Protein AF-A0A378FU93-F1 (afdb_monomer_lite)

Radius of gyration: 22.24 Å; chains: 1; bounding box: 72×30×46 Å

InterPro domains:
  IPR002736 Triphosphoribosyl-dephospho-CoA protein [PF01874] (2-94)
  IPR002736 Triphosphoribosyl-dephospho-CoA protein [PTHR30201] (1-99)

Structure (mmCIF, N/CA/C/O backbone):
data_AF-A0A378FU93-F1
#
_entry.id   AF-A0A378FU93-F1
#
loop_
_atom_site.group_PDB
_atom_site.id
_atom_site.type_symbol
_atom_site.label_atom_id
_atom_site.label_alt_id
_atom_site.label_comp_id
_atom_site.label_asym_id
_atom_site.label_entity_id
_atom_site.label_seq_id
_atom_site.pdbx_PDB_ins_code
_atom_site.Cartn_x
_atom_site.Cartn_y
_atom_site.Cartn_z
_atom_site.occupancy
_atom_site.B_iso_or_equiv
_atom_site.auth_seq_id
_atom_site.auth_comp_id
_atom_site.auth_asym_id
_atom_site.auth_atom_id
_atom_site.pdbx_PDB_model_num
ATOM 1 N N . MET A 1 1 ? 1.260 10.272 12.081 1.00 68.44 1 MET A N 1
ATOM 2 C CA . MET A 1 1 ? 0.644 10.031 10.758 1.00 68.44 1 MET A CA 1
ATOM 3 C C . MET A 1 1 ? -0.860 9.899 10.929 1.00 68.44 1 MET A C 1
ATOM 5 O O . MET A 1 1 ? -1.253 9.055 11.725 1.00 68.44 1 MET A O 1
ATOM 9 N N . PRO A 1 2 ? -1.685 10.699 10.230 1.00 86.81 2 PRO A N 1
ATOM 10 C CA . PRO A 1 2 ? -3.141 10.725 10.425 1.00 86.81 2 PRO A CA 1
ATOM 11 C C . PRO A 1 2 ? -3.835 9.372 10.208 1.00 86.81 2 PRO A C 1
ATOM 13 O O . PRO A 1 2 ? -4.699 9.006 10.995 1.00 86.81 2 PRO A O 1
ATOM 16 N N . VAL A 1 3 ? -3.412 8.603 9.195 1.00 91.69 3 VAL A N 1
ATOM 17 C CA . VAL A 1 3 ? -3.970 7.269 8.891 1.00 91.69 3 VAL A CA 1
ATOM 18 C C . VAL A 1 3 ? -3.773 6.305 10.059 1.00 91.69 3 VAL A C 1
ATOM 20 O O . VAL A 1 3 ? -4.720 5.657 10.488 1.00 91.69 3 VAL A O 1
ATOM 23 N N . PHE A 1 4 ? -2.557 6.252 10.609 1.00 91.06 4 PHE A N 1
ATOM 24 C CA . PHE A 1 4 ? -2.238 5.384 11.738 1.00 91.06 4 PHE A CA 1
ATOM 25 C C . PHE A 1 4 ? -3.108 5.700 12.963 1.00 91.06 4 PHE A C 1
ATOM 27 O O . PHE A 1 4 ? -3.711 4.804 13.545 1.00 91.06 4 PHE A O 1
ATOM 34 N N . THR A 1 5 ? -3.186 6.982 13.342 1.00 91.50 5 THR A N 1
ATOM 35 C CA . THR A 1 5 ? -3.978 7.431 14.498 1.00 91.50 5 THR A CA 1
ATOM 36 C C . THR A 1 5 ? -5.453 7.091 14.320 1.00 91.50 5 THR A C 1
ATOM 38 O O . THR A 1 5 ? -6.042 6.490 15.212 1.00 91.50 5 THR A O 1
ATOM 41 N N . ARG A 1 6 ? -6.017 7.383 13.144 1.00 93.50 6 ARG A N 1
ATOM 42 C CA . ARG A 1 6 ? -7.409 7.062 12.819 1.00 93.50 6 ARG A CA 1
ATOM 43 C C . ARG A 1 6 ? -7.697 5.564 12.935 1.00 93.50 6 ARG A C 1
ATOM 45 O O . ARG A 1 6 ? -8.672 5.174 13.560 1.00 93.50 6 ARG A O 1
ATOM 52 N N . MET A 1 7 ? -6.830 4.720 12.380 1.00 93.94 7 MET A N 1
ATOM 53 C CA . MET A 1 7 ? -7.004 3.266 12.445 1.00 93.94 7 MET A CA 1
ATOM 54 C C . MET A 1 7 ? -6.931 2.727 13.875 1.00 93.94 7 MET A C 1
ATOM 56 O O . MET A 1 7 ? -7.681 1.818 14.226 1.00 93.94 7 MET A O 1
ATOM 60 N N . MET A 1 8 ? -6.057 3.293 14.712 1.00 92.88 8 MET A N 1
ATOM 61 C CA . MET A 1 8 ? -6.000 2.953 16.135 1.00 92.88 8 MET A CA 1
ATOM 62 C C . MET A 1 8 ? -7.280 3.346 16.876 1.00 92.88 8 MET A C 1
ATOM 64 O O . MET A 1 8 ? -7.715 2.602 17.747 1.00 92.88 8 MET A O 1
ATOM 68 N N . GLU A 1 9 ? -7.881 4.489 16.543 1.00 93.69 9 GLU A N 1
ATOM 69 C CA . GLU A 1 9 ? -9.152 4.935 17.129 1.00 93.69 9 GLU A CA 1
ATOM 70 C C . GLU A 1 9 ? -10.334 4.069 16.671 1.00 93.69 9 GLU A C 1
ATOM 72 O O . GLU A 1 9 ? -11.204 3.748 17.476 1.00 93.69 9 GLU A O 1
ATOM 77 N N . GLU A 1 10 ? -10.352 3.665 15.398 1.00 93.12 10 GLU A N 1
ATOM 78 C CA . GLU A 1 10 ? -11.432 2.861 14.812 1.00 93.12 10 GLU A CA 1
ATOM 79 C C . GLU A 1 10 ? -11.378 1.385 15.236 1.00 93.12 10 GLU A C 1
ATOM 81 O O . GLU A 1 10 ? -12.420 0.776 15.467 1.00 93.12 10 GLU A O 1
ATOM 86 N N . THR A 1 11 ? -10.181 0.797 15.335 1.00 93.69 11 THR A N 1
ATOM 87 C CA . THR A 1 11 ? -10.021 -0.660 15.518 1.00 93.69 11 THR A CA 1
ATOM 88 C C . THR A 1 11 ? -9.354 -1.064 16.827 1.00 93.69 11 THR A C 1
ATOM 90 O O . THR A 1 11 ? -9.523 -2.195 17.275 1.00 93.69 11 THR A O 1
ATOM 93 N N . GLY A 1 12 ? -8.553 -0.183 17.432 1.00 92.19 12 GLY A N 1
ATOM 94 C CA . GLY A 1 12 ? -7.662 -0.541 18.539 1.00 92.19 12 GLY A CA 1
ATOM 95 C C . GLY A 1 12 ? -6.525 -1.503 18.164 1.00 92.19 12 GLY A C 1
ATOM 96 O O . GLY A 1 12 ? -5.748 -1.878 19.042 1.00 92.19 12 GLY A O 1
ATOM 97 N N . ASP A 1 13 ? -6.395 -1.890 16.891 1.00 91.06 13 ASP A N 1
ATOM 98 C CA . ASP A 1 13 ? -5.427 -2.879 16.425 1.00 91.06 13 ASP A CA 1
ATOM 99 C C . ASP A 1 13 ? -4.234 -2.199 15.742 1.00 91.06 13 ASP A C 1
ATOM 101 O O . ASP A 1 13 ? -4.321 -1.634 14.646 1.00 91.06 13 ASP A O 1
ATOM 105 N N . SER A 1 14 ? -3.072 -2.293 16.390 1.00 89.56 14 SER A N 1
ATOM 106 C CA . SER A 1 14 ? -1.830 -1.733 15.866 1.00 89.56 14 SER A CA 1
ATOM 107 C C . SER A 1 14 ? -1.367 -2.387 14.572 1.00 89.56 14 SER A C 1
ATOM 109 O O . SER A 1 14 ? -0.752 -1.710 13.751 1.00 89.56 14 SER A O 1
ATOM 111 N N . ASN A 1 15 ? -1.632 -3.676 14.375 1.00 90.12 15 ASN A N 1
ATOM 112 C CA . ASN A 1 15 ? -1.217 -4.386 13.173 1.00 90.12 15 ASN A CA 1
ATOM 113 C C . ASN A 1 15 ? -2.022 -3.891 11.973 1.00 90.12 15 ASN A C 1
ATOM 115 O O . ASN A 1 15 ? -1.426 -3.491 10.973 1.00 90.12 15 ASN A O 1
ATOM 119 N N . LEU A 1 16 ? -3.350 -3.807 12.104 1.00 91.50 16 LEU A N 1
ATOM 120 C CA . LEU A 1 16 ? -4.211 -3.235 11.063 1.00 91.50 16 LEU A CA 1
ATOM 121 C C . LEU A 1 16 ? -3.848 -1.776 10.777 1.00 91.50 16 LEU A C 1
ATOM 123 O O . LEU A 1 16 ? -3.741 -1.379 9.616 1.00 91.50 16 LEU A O 1
ATOM 127 N N . ALA A 1 17 ? -3.581 -0.984 11.817 1.00 92.62 17 ALA A N 1
ATOM 128 C CA . ALA A 1 17 ? -3.161 0.403 11.653 1.00 92.62 17 ALA A CA 1
ATOM 129 C C . ALA A 1 17 ? -1.823 0.535 10.906 1.00 92.62 17 ALA A C 1
ATOM 131 O O . ALA A 1 17 ? -1.682 1.406 10.041 1.00 92.62 17 ALA A O 1
ATOM 132 N N . LEU A 1 18 ? -0.846 -0.330 11.197 1.00 92.06 18 LEU A N 1
ATOM 133 C CA . LEU A 1 18 ? 0.440 -0.367 10.495 1.00 92.06 18 LEU A CA 1
ATOM 134 C C . LEU A 1 18 ? 0.278 -0.803 9.038 1.00 92.06 18 LEU A C 1
ATOM 136 O O . LEU A 1 18 ? 0.821 -0.138 8.156 1.00 92.06 18 LEU A O 1
ATOM 140 N N . LEU A 1 19 ? -0.490 -1.862 8.776 1.00 93.81 19 LEU A N 1
ATOM 141 C CA . LEU A 1 19 ? -0.741 -2.362 7.422 1.00 93.81 19 LEU A CA 1
ATOM 142 C C . LEU A 1 19 ? -1.468 -1.323 6.563 1.00 93.81 19 LEU A C 1
ATOM 144 O O . LEU A 1 19 ? -1.034 -1.036 5.449 1.00 93.81 19 LEU A O 1
ATOM 148 N N . GLN A 1 20 ? -2.509 -0.684 7.099 1.00 95.31 20 GLN A N 1
ATOM 149 C CA . GLN A 1 20 ? -3.224 0.380 6.393 1.00 95.31 20 GLN A CA 1
ATOM 150 C C . GLN A 1 20 ? -2.322 1.589 6.124 1.00 95.31 20 GLN A C 1
ATOM 152 O O . GLN A 1 20 ? -2.378 2.182 5.046 1.00 95.31 20 GLN A O 1
ATOM 157 N N . THR A 1 21 ? -1.478 1.965 7.089 1.00 94.81 21 THR A N 1
ATOM 158 C CA . THR A 1 21 ? -0.530 3.077 6.925 1.00 94.81 21 THR A CA 1
ATOM 159 C C . THR A 1 21 ? 0.514 2.756 5.862 1.00 94.81 21 THR A C 1
ATOM 161 O O . THR A 1 21 ? 0.816 3.610 5.032 1.00 94.81 21 THR A O 1
ATOM 164 N N . LEU A 1 22 ? 1.036 1.530 5.845 1.00 94.00 22 LEU A N 1
ATOM 165 C CA . LEU A 1 22 ? 1.974 1.069 4.826 1.00 94.00 22 LEU A CA 1
ATOM 166 C C . LEU A 1 22 ? 1.346 1.097 3.434 1.00 94.00 22 LEU A C 1
ATOM 168 O O . LEU A 1 22 ? 1.955 1.613 2.501 1.00 94.00 22 LEU A O 1
ATOM 172 N N . LEU A 1 23 ? 0.114 0.599 3.313 1.00 95.81 23 LEU A N 1
ATOM 173 C CA . LEU A 1 23 ? -0.645 0.621 2.067 1.00 95.81 23 LEU A CA 1
ATOM 174 C C . LEU A 1 23 ? -0.839 2.052 1.548 1.00 95.81 23 LEU A C 1
ATOM 176 O O . LEU A 1 23 ? -0.635 2.304 0.363 1.00 95.81 23 LEU A O 1
ATOM 180 N N . HIS A 1 24 ? -1.128 3.007 2.438 1.00 96.50 24 HIS A N 1
ATOM 181 C CA . HIS A 1 24 ? -1.154 4.423 2.073 1.00 96.50 24 HIS A CA 1
ATOM 182 C C . HIS A 1 24 ? 0.217 4.92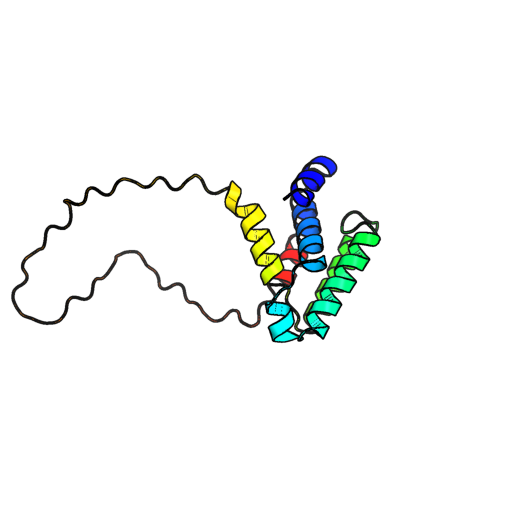8 1.620 1.00 96.50 24 HIS A C 1
ATOM 184 O O . HIS A 1 24 ? 0.313 5.579 0.589 1.00 96.50 24 HIS A O 1
ATOM 190 N N . LEU A 1 25 ? 1.298 4.628 2.340 1.00 95.81 25 LEU A N 1
ATOM 191 C CA . LEU A 1 25 ? 2.631 5.081 1.934 1.00 95.81 25 LEU A CA 1
ATOM 192 C C . LEU A 1 25 ? 2.995 4.572 0.532 1.00 95.81 25 LEU A C 1
ATOM 194 O O . LEU A 1 25 ? 3.447 5.356 -0.294 1.00 95.81 25 LEU A O 1
ATOM 198 N N . MET A 1 26 ? 2.707 3.308 0.222 1.00 96.50 26 MET A N 1
ATOM 199 C CA . MET A 1 26 ? 2.953 2.739 -1.107 1.00 96.50 26 MET A CA 1
ATOM 200 C C . MET A 1 26 ? 2.156 3.408 -2.231 1.00 96.50 26 MET A C 1
ATOM 202 O O . MET A 1 26 ? 2.645 3.482 -3.352 1.00 96.50 26 MET A O 1
ATOM 206 N N . ALA A 1 27 ? 0.946 3.891 -1.947 1.00 97.75 27 ALA A N 1
ATOM 207 C CA . ALA A 1 27 ? 0.071 4.502 -2.943 1.00 97.75 27 ALA A CA 1
ATOM 208 C C . ALA A 1 27 ? 0.558 5.876 -3.443 1.00 97.75 27 ALA A C 1
ATOM 210 O O . ALA A 1 27 ? 0.169 6.275 -4.542 1.00 97.75 27 ALA A O 1
ATOM 211 N N . TRP A 1 28 ? 1.386 6.592 -2.670 1.00 97.12 28 TRP A N 1
ATOM 212 C CA . TRP A 1 28 ? 1.788 7.976 -2.988 1.00 97.12 28 TRP A CA 1
ATOM 213 C C . TRP A 1 28 ? 3.279 8.283 -2.839 1.00 97.12 28 TRP A C 1
ATOM 215 O O . TRP A 1 28 ? 3.712 9.354 -3.253 1.00 97.12 28 TRP A O 1
ATOM 225 N N . ASN A 1 29 ? 4.071 7.401 -2.235 1.00 95.88 29 ASN A N 1
ATOM 226 C CA . ASN A 1 29 ? 5.504 7.621 -2.101 1.00 95.88 29 ASN A CA 1
ATOM 227 C C . ASN A 1 29 ? 6.231 7.247 -3.400 1.00 95.88 29 ASN A C 1
ATOM 229 O O . ASN A 1 29 ? 6.033 6.152 -3.934 1.00 95.88 29 ASN A O 1
ATOM 233 N N . ASP A 1 30 ? 7.123 8.119 -3.864 1.00 96.38 30 ASP A N 1
ATOM 234 C CA . ASP A 1 30 ? 8.036 7.838 -4.976 1.00 96.38 30 ASP A CA 1
ATOM 235 C C . ASP A 1 30 ? 9.202 6.968 -4.481 1.00 96.38 30 ASP A C 1
ATOM 237 O O . ASP A 1 30 ? 10.335 7.419 -4.295 1.00 96.38 30 ASP A O 1
ATOM 241 N N . ASP A 1 31 ? 8.903 5.700 -4.191 1.00 95.12 31 ASP A N 1
ATOM 242 C CA . ASP A 1 31 ? 9.850 4.771 -3.580 1.00 95.12 31 ASP A CA 1
ATOM 243 C C . ASP A 1 31 ? 10.997 4.427 -4.540 1.00 95.12 31 ASP A C 1
ATOM 245 O O . ASP A 1 31 ? 10.858 3.662 -5.501 1.00 95.12 31 ASP A O 1
ATOM 249 N N . THR A 1 32 ? 12.177 4.966 -4.247 1.00 93.50 32 THR A N 1
ATOM 250 C CA . THR A 1 32 ? 13.380 4.767 -5.058 1.00 93.50 32 THR A CA 1
ATOM 251 C C . THR A 1 32 ? 13.851 3.311 -5.086 1.00 93.50 32 THR A C 1
ATOM 253 O O . THR A 1 32 ? 14.535 2.928 -6.037 1.00 93.50 32 THR A O 1
ATOM 256 N N . ASN A 1 33 ? 13.454 2.465 -4.123 1.00 92.94 33 ASN A N 1
ATOM 257 C CA . ASN A 1 33 ? 13.723 1.023 -4.181 1.00 92.94 33 ASN A CA 1
ATOM 258 C C . ASN A 1 33 ? 12.878 0.318 -5.246 1.00 92.94 33 ASN A C 1
ATOM 260 O O . ASN A 1 33 ? 13.332 -0.656 -5.846 1.00 92.94 33 ASN A O 1
ATOM 264 N N . LEU A 1 34 ? 11.664 0.804 -5.513 1.00 94.62 34 LEU A N 1
ATOM 265 C CA . LEU A 1 34 ? 10.858 0.298 -6.623 1.00 94.62 34 LEU A CA 1
ATOM 266 C C . LEU A 1 34 ? 11.441 0.753 -7.956 1.00 94.62 34 LEU A C 1
ATOM 268 O O . LEU A 1 34 ? 11.578 -0.061 -8.867 1.00 94.62 34 LEU A O 1
ATOM 272 N N . VAL A 1 35 ? 11.851 2.021 -8.048 1.00 95.25 35 VAL A N 1
ATOM 273 C CA . VAL A 1 35 ? 12.481 2.563 -9.261 1.00 95.25 35 VAL A CA 1
ATOM 274 C C . VAL A 1 35 ? 13.786 1.833 -9.580 1.00 95.25 35 VAL A C 1
ATOM 276 O O . VAL A 1 35 ? 14.027 1.502 -10.738 1.00 95.25 35 VAL A O 1
ATOM 279 N N . SER A 1 36 ? 14.615 1.527 -8.580 1.00 93.75 36 SER A N 1
ATOM 280 C CA . SER A 1 36 ? 15.894 0.843 -8.805 1.00 93.75 36 SER A CA 1
ATOM 281 C C . SER A 1 36 ? 15.739 -0.603 -9.283 1.00 93.75 36 SER A C 1
ATOM 283 O O . SER A 1 36 ? 16.601 -1.092 -10.011 1.00 93.75 36 SER A O 1
ATOM 285 N N . ARG A 1 37 ? 14.648 -1.284 -8.909 1.00 92.38 37 ARG A N 1
ATOM 286 C CA . ARG A 1 37 ? 14.410 -2.697 -9.250 1.00 92.38 37 ARG A CA 1
ATOM 287 C C . ARG A 1 37 ? 13.511 -2.906 -10.464 1.00 92.38 37 ARG A C 1
ATOM 289 O O . ARG A 1 37 ? 13.765 -3.807 -11.254 1.00 92.38 37 ARG A O 1
ATOM 296 N N . GLY A 1 38 ? 12.467 -2.095 -10.609 1.00 93.12 38 GLY A N 1
ATOM 297 C CA . GLY A 1 38 ? 11.448 -2.232 -11.655 1.00 93.12 38 GLY A CA 1
ATOM 298 C C . GLY A 1 38 ? 11.283 -1.004 -12.548 1.00 93.12 38 GLY A C 1
ATOM 299 O O . GLY A 1 38 ? 10.364 -0.970 -13.370 1.00 93.12 38 GLY A O 1
ATOM 300 N N . GLY A 1 39 ? 12.121 0.023 -12.388 1.00 96.44 39 GLY A N 1
ATOM 301 C CA . GLY A 1 39 ? 11.964 1.301 -13.079 1.00 96.44 39 GLY A CA 1
ATOM 302 C C . GLY A 1 39 ? 10.671 2.026 -12.698 1.00 96.44 39 GLY A C 1
ATOM 303 O O . GLY A 1 39 ? 9.968 1.664 -11.753 1.00 96.44 39 GLY A O 1
ATOM 304 N N . LEU A 1 40 ? 10.319 3.046 -13.484 1.00 97.75 40 LEU A N 1
ATOM 305 C CA . LEU A 1 40 ? 9.053 3.769 -13.310 1.00 97.75 40 LEU A CA 1
ATOM 306 C C . LEU A 1 40 ? 7.833 2.859 -13.503 1.00 97.75 40 LEU A C 1
ATOM 308 O O . LEU A 1 40 ? 6.809 3.074 -12.869 1.00 97.75 40 LEU A O 1
ATOM 312 N N . ALA A 1 41 ? 7.942 1.818 -14.333 1.00 97.69 41 ALA A N 1
ATOM 313 C CA . ALA A 1 41 ? 6.872 0.840 -14.508 1.00 97.69 41 ALA A CA 1
ATOM 314 C C . ALA A 1 41 ? 6.582 0.073 -13.207 1.00 97.69 41 ALA A C 1
ATOM 316 O O . ALA A 1 41 ? 5.420 -0.084 -12.839 1.00 97.69 41 ALA A O 1
ATOM 317 N N . GLY A 1 42 ? 7.628 -0.355 -12.490 1.00 96.75 42 GLY A N 1
ATOM 318 C CA . GLY A 1 42 ? 7.501 -0.993 -11.181 1.00 96.75 42 GLY A CA 1
ATOM 319 C C . GLY A 1 42 ? 6.881 -0.065 -10.141 1.00 96.75 42 GLY A C 1
ATOM 320 O O . GLY A 1 42 ? 5.937 -0.466 -9.468 1.00 96.75 42 GLY A O 1
ATOM 321 N N . LEU A 1 43 ? 7.351 1.186 -10.054 1.00 97.69 43 LEU A N 1
ATOM 322 C CA . LEU A 1 43 ? 6.766 2.193 -9.160 1.00 97.69 43 LEU A CA 1
ATOM 323 C C . LEU A 1 43 ? 5.273 2.413 -9.452 1.00 97.69 43 LEU A C 1
ATOM 325 O O . LEU A 1 43 ? 4.447 2.304 -8.547 1.00 97.69 43 LEU A O 1
ATOM 329 N N . ASN A 1 44 ? 4.930 2.654 -10.719 1.00 98.31 44 ASN A N 1
ATOM 330 C CA . ASN A 1 44 ? 3.554 2.906 -11.142 1.00 98.31 44 ASN A CA 1
ATOM 331 C C . ASN A 1 44 ? 2.639 1.715 -10.850 1.00 98.31 44 ASN A C 1
ATOM 333 O O . ASN A 1 44 ? 1.517 1.913 -10.395 1.00 98.31 44 ASN A O 1
ATOM 337 N N . PHE A 1 45 ? 3.115 0.488 -11.082 1.00 97.94 45 PHE A N 1
ATOM 338 C CA . PHE A 1 45 ? 2.366 -0.722 -10.753 1.00 97.94 45 PHE A CA 1
ATOM 339 C C . PHE A 1 45 ? 2.015 -0.774 -9.259 1.00 97.94 45 PHE A C 1
ATOM 341 O O . PHE A 1 45 ? 0.847 -0.944 -8.916 1.00 97.94 45 PHE A O 1
ATOM 348 N N . VAL A 1 46 ? 2.998 -0.572 -8.374 1.00 97.69 46 VAL A N 1
ATOM 349 C CA . VAL A 1 46 ? 2.760 -0.615 -6.921 1.00 97.69 46 VAL A CA 1
ATOM 350 C C . VAL A 1 46 ? 1.807 0.490 -6.478 1.00 97.69 46 VAL A C 1
ATOM 352 O O . VAL A 1 46 ? 0.889 0.217 -5.708 1.00 97.69 46 VAL A O 1
ATOM 355 N N . GLN A 1 47 ? 1.990 1.719 -6.969 1.00 98.50 47 GLN A N 1
ATOM 356 C CA . GLN A 1 47 ? 1.114 2.838 -6.619 1.00 98.50 47 GLN A CA 1
ATOM 357 C C . GLN A 1 47 ? -0.330 2.578 -7.065 1.00 98.50 47 GLN A C 1
ATOM 359 O O . GLN A 1 47 ? -1.255 2.772 -6.278 1.00 98.50 47 GLN A O 1
ATOM 364 N N . GLN A 1 48 ? -0.533 2.091 -8.293 1.00 98.50 48 GLN A N 1
ATOM 365 C CA . GLN A 1 48 ? -1.865 1.785 -8.822 1.00 98.50 48 GLN A CA 1
ATOM 366 C C . GLN A 1 48 ? -2.554 0.675 -8.031 1.00 98.50 48 GLN A C 1
ATOM 368 O O . GLN A 1 48 ? -3.720 0.817 -7.667 1.00 98.50 48 GLN A O 1
ATOM 373 N N . GLU A 1 49 ? -1.839 -0.405 -7.728 1.00 98.25 49 GLU A N 1
ATOM 374 C CA . GLU A 1 49 ? -2.414 -1.540 -7.009 1.00 98.25 49 GLU A CA 1
ATOM 375 C C . GLU A 1 49 ? -2.709 -1.194 -5.542 1.00 98.25 49 GLU A C 1
ATOM 377 O O . GLU A 1 49 ? -3.781 -1.511 -5.023 1.00 98.25 49 GLU A O 1
ATOM 382 N N . ALA A 1 50 ? -1.830 -0.425 -4.894 1.00 98.00 50 ALA A N 1
ATOM 383 C CA . ALA A 1 50 ? -2.084 0.105 -3.560 1.00 98.00 50 ALA A CA 1
ATOM 384 C C . ALA A 1 50 ? -3.314 1.031 -3.536 1.00 98.00 50 ALA A C 1
ATOM 386 O O . ALA A 1 50 ? -4.177 0.888 -2.669 1.00 98.00 50 ALA A O 1
ATOM 387 N N . GLN A 1 51 ? -3.446 1.942 -4.507 1.00 98.62 51 GLN A N 1
ATOM 388 C CA . GLN A 1 51 ? -4.625 2.808 -4.638 1.00 98.62 51 GLN A CA 1
ATOM 389 C C . GLN A 1 51 ? -5.901 1.996 -4.887 1.00 98.62 51 GLN A C 1
ATOM 391 O O . GLN A 1 51 ? -6.931 2.274 -4.270 1.00 98.62 51 GLN A O 1
ATOM 396 N N . ARG A 1 52 ? -5.830 0.954 -5.725 1.00 98.44 52 ARG A N 1
ATOM 397 C CA . ARG A 1 52 ? -6.944 0.035 -5.989 1.00 98.44 52 ARG A CA 1
ATOM 398 C C . ARG A 1 52 ? -7.439 -0.624 -4.704 1.00 98.44 52 ARG A C 1
ATOM 400 O O . ARG A 1 52 ? -8.641 -0.597 -4.442 1.00 98.44 52 ARG A O 1
ATOM 407 N N . LEU A 1 53 ? -6.532 -1.166 -3.892 1.00 97.75 53 LEU A N 1
ATOM 408 C CA . LEU A 1 53 ? -6.875 -1.762 -2.598 1.00 97.75 53 LEU A CA 1
ATOM 409 C C . LEU A 1 53 ? -7.476 -0.729 -1.639 1.00 97.75 53 LEU A C 1
ATOM 411 O O . LEU A 1 53 ? -8.474 -1.011 -0.980 1.00 97.75 53 LEU A O 1
ATOM 415 N N . LEU A 1 54 ? -6.929 0.489 -1.588 1.00 97.88 54 LEU A N 1
ATOM 416 C CA . LEU A 1 54 ? -7.474 1.562 -0.750 1.00 97.88 54 LEU A CA 1
ATOM 417 C C . LEU A 1 54 ? -8.892 1.967 -1.161 1.00 97.88 54 LEU A C 1
ATOM 419 O O . LEU A 1 54 ? -9.745 2.130 -0.289 1.00 97.88 54 LEU A O 1
ATOM 423 N N . TRP A 1 55 ? -9.178 2.068 -2.460 1.00 97.62 55 TRP A N 1
ATOM 424 C CA . TRP A 1 55 ? -10.532 2.349 -2.954 1.00 97.62 55 TRP A CA 1
ATOM 425 C C . TRP A 1 55 ? -11.535 1.239 -2.639 1.00 97.62 55 TRP A C 1
ATOM 427 O O . TRP A 1 55 ? -12.726 1.517 -2.530 1.00 97.62 55 TRP A O 1
ATOM 437 N N . GLN A 1 56 ? -11.070 0.005 -2.448 1.00 96.94 56 GLN A N 1
ATOM 438 C CA . GLN A 1 56 ? -11.908 -1.117 -2.020 1.00 96.94 56 GLN A CA 1
ATOM 439 C C . GLN A 1 56 ? -12.173 -1.145 -0.508 1.00 96.94 56 GLN A C 1
ATOM 441 O O . GLN A 1 56 ? -12.934 -1.990 -0.052 1.00 96.94 56 GLN A O 1
ATOM 446 N N . GLY A 1 57 ? -11.591 -0.221 0.264 1.00 95.56 57 GLY A N 1
ATOM 447 C CA . GLY A 1 57 ? -11.702 -0.166 1.727 1.00 95.56 57 GLY A CA 1
ATOM 448 C C . GLY A 1 57 ? -10.410 -0.546 2.460 1.00 95.56 57 GLY A C 1
ATOM 449 O O . GLY A 1 57 ? -10.368 -0.535 3.691 1.00 95.56 57 GLY A O 1
ATOM 450 N N . GLY A 1 58 ? -9.334 -0.835 1.725 1.00 95.94 58 GLY A N 1
ATOM 451 C CA . GLY A 1 58 ? -8.033 -1.196 2.279 1.00 95.94 58 GLY A CA 1
ATOM 452 C C . GLY A 1 58 ? -8.100 -2.467 3.121 1.00 95.94 58 GLY A C 1
ATOM 453 O O . GLY A 1 58 ? -8.824 -3.407 2.802 1.00 95.94 58 GLY A O 1
ATOM 454 N N . VAL A 1 59 ? -7.355 -2.493 4.225 1.00 94.56 59 VAL A N 1
ATOM 455 C CA . VAL A 1 59 ? -7.262 -3.684 5.089 1.00 94.56 59 VAL A CA 1
ATOM 456 C C . VAL A 1 59 ? -8.539 -3.984 5.876 1.00 94.56 59 VAL A C 1
ATOM 458 O O . VAL A 1 59 ? -8.659 -5.079 6.413 1.00 94.56 59 VAL A O 1
ATOM 461 N N . LEU A 1 60 ? -9.473 -3.029 5.956 1.00 94.12 60 LEU A N 1
ATOM 462 C CA . LEU A 1 60 ? -10.755 -3.188 6.654 1.00 94.12 60 LEU A CA 1
ATOM 463 C C . LEU A 1 60 ? -11.878 -3.694 5.747 1.00 94.12 60 LEU A C 1
ATOM 465 O O . LEU A 1 60 ? -12.962 -3.992 6.239 1.00 94.12 60 LEU A O 1
ATOM 469 N N . ALA A 1 61 ? -11.641 -3.766 4.436 1.00 95.81 61 ALA A N 1
ATOM 470 C CA . ALA A 1 61 ? -12.593 -4.351 3.508 1.00 95.81 61 ALA A CA 1
ATOM 471 C C . ALA A 1 61 ? -12.791 -5.845 3.795 1.00 95.81 61 ALA A C 1
ATOM 473 O O . ALA A 1 61 ? -11.870 -6.525 4.260 1.00 95.81 61 ALA A O 1
ATOM 474 N N . ASP A 1 62 ? -13.956 -6.383 3.433 1.00 95.12 62 ASP A N 1
ATOM 475 C CA . ASP A 1 62 ? -14.168 -7.830 3.432 1.00 95.12 62 ASP A CA 1
ATOM 476 C C . ASP A 1 62 ? -13.144 -8.496 2.498 1.00 95.12 62 ASP A C 1
ATOM 478 O O . ASP A 1 62 ? -13.098 -8.228 1.297 1.00 95.12 62 ASP A O 1
ATOM 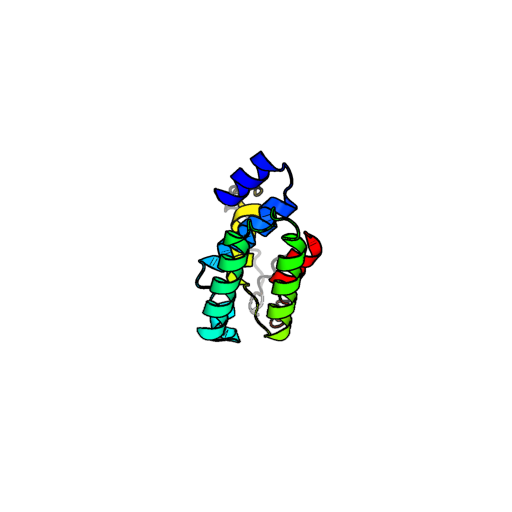482 N N . GLY A 1 63 ? -12.273 -9.338 3.062 1.00 94.38 63 GLY A N 1
ATOM 483 C CA . GLY A 1 63 ? -11.156 -9.948 2.330 1.00 94.38 63 GLY A CA 1
ATOM 484 C C . GLY A 1 63 ? -9.956 -9.021 2.082 1.00 94.38 63 GLY A C 1
ATOM 485 O O . GLY A 1 63 ? -9.031 -9.414 1.375 1.00 94.38 63 GLY A O 1
ATOM 486 N N . GLY A 1 64 ? -9.914 -7.826 2.678 1.00 94.00 64 GLY A N 1
ATOM 487 C CA . GLY A 1 64 ? -8.855 -6.832 2.466 1.00 94.00 64 GLY A CA 1
ATOM 488 C C . GLY A 1 64 ? -7.452 -7.321 2.839 1.00 94.00 64 GLY A C 1
ATOM 489 O O . GLY A 1 64 ? -6.496 -7.078 2.105 1.00 94.00 64 GLY A O 1
ATOM 490 N N . LEU A 1 65 ? -7.319 -8.072 3.939 1.00 93.31 65 LEU A N 1
ATOM 491 C CA . LEU A 1 65 ? -6.044 -8.695 4.322 1.00 93.31 65 LEU A CA 1
ATOM 492 C C . LEU A 1 65 ? -5.585 -9.758 3.319 1.00 93.31 65 LEU A C 1
ATOM 494 O O . LEU A 1 65 ? -4.396 -9.857 3.033 1.00 93.31 65 LEU A O 1
ATOM 498 N N . GLU A 1 66 ? -6.518 -10.529 2.767 1.00 94.12 66 GLU A N 1
ATOM 499 C CA . GLU A 1 66 ? -6.202 -11.542 1.761 1.00 94.12 66 GLU A CA 1
ATOM 500 C C . GLU A 1 66 ? -5.782 -10.888 0.441 1.00 94.12 66 GLU A C 1
ATOM 502 O O . GLU A 1 66 ? -4.775 -11.269 -0.148 1.00 94.12 66 GLU A O 1
ATOM 507 N N . ALA A 1 67 ? -6.477 -9.828 0.026 1.00 95.19 67 ALA A N 1
ATOM 508 C CA . ALA A 1 67 ? -6.093 -9.036 -1.137 1.00 95.19 67 ALA A CA 1
ATOM 509 C C . ALA A 1 67 ? -4.711 -8.378 -0.956 1.00 95.19 67 ALA A C 1
ATOM 511 O O . ALA A 1 67 ? -3.913 -8.342 -1.891 1.00 95.19 67 ALA A O 1
ATOM 512 N N . LEU A 1 68 ? -4.385 -7.912 0.256 1.00 94.31 68 LEU A N 1
ATOM 513 C CA . LEU A 1 68 ? -3.057 -7.383 0.570 1.00 94.31 68 LEU A CA 1
ATOM 514 C C . LEU A 1 68 ? -1.967 -8.466 0.509 1.00 94.31 68 LEU A C 1
ATOM 516 O O . LEU A 1 68 ? -0.866 -8.187 0.040 1.00 94.31 68 LEU A O 1
ATOM 520 N N . ARG A 1 69 ? -2.259 -9.695 0.953 1.00 92.06 69 ARG A N 1
ATOM 521 C CA . ARG A 1 69 ? -1.337 -10.840 0.833 1.00 92.06 69 ARG A CA 1
ATOM 522 C C . ARG A 1 69 ? -1.110 -11.238 -0.622 1.00 92.06 69 ARG A C 1
ATOM 524 O O . ARG A 1 69 ? 0.029 -11.455 -1.013 1.00 92.06 69 ARG A O 1
ATOM 531 N N . GLN A 1 70 ? -2.164 -11.264 -1.435 1.00 94.50 70 GLN A N 1
ATOM 532 C CA . GLN A 1 70 ? -2.044 -11.516 -2.874 1.00 94.50 70 GLN A CA 1
ATOM 533 C C . GLN A 1 70 ? -1.190 -10.444 -3.554 1.00 94.50 70 GLN A C 1
ATOM 535 O O . GLN A 1 70 ? -0.317 -10.763 -4.358 1.00 94.50 70 GLN A O 1
ATOM 540 N N . PHE A 1 71 ? -1.383 -9.179 -3.178 1.00 95.19 71 PHE A N 1
ATOM 541 C CA . PHE A 1 71 ? -0.538 -8.097 -3.663 1.00 95.19 71 PHE A CA 1
ATOM 542 C C . PHE A 1 71 ? 0.932 -8.271 -3.240 1.00 95.19 71 PHE A C 1
ATOM 544 O O . PHE A 1 71 ? 1.826 -8.083 -4.063 1.00 95.19 71 PHE A O 1
ATOM 551 N N . ASP A 1 72 ? 1.204 -8.684 -1.999 1.00 92.88 72 ASP A N 1
ATOM 552 C CA . ASP A 1 72 ? 2.562 -9.029 -1.553 1.00 92.88 72 ASP A CA 1
ATOM 553 C C 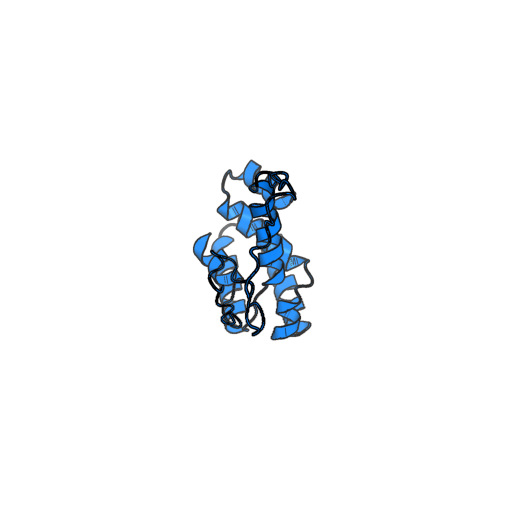. ASP A 1 72 ? 3.180 -10.154 -2.396 1.00 92.88 72 ASP A C 1
ATOM 555 O O . ASP A 1 72 ? 4.310 -10.019 -2.872 1.00 92.88 72 ASP A O 1
ATOM 559 N N . ASP A 1 73 ? 2.426 -11.214 -2.683 1.00 90.69 73 ASP A N 1
ATOM 560 C CA . ASP A 1 73 ? 2.890 -12.301 -3.547 1.00 90.69 73 ASP A CA 1
ATOM 561 C C . ASP A 1 73 ? 3.197 -11.818 -4.979 1.00 90.69 73 ASP A C 1
ATOM 563 O O . ASP A 1 73 ? 4.192 -12.244 -5.578 1.00 90.69 73 ASP A O 1
ATOM 567 N N . GLU A 1 74 ? 2.423 -10.870 -5.518 1.00 93.94 74 GLU A N 1
ATOM 568 C CA . GLU A 1 74 ? 2.731 -10.232 -6.804 1.00 93.94 74 GLU A CA 1
ATOM 569 C C . GLU A 1 74 ? 4.025 -9.412 -6.771 1.00 93.94 74 GLU A C 1
ATOM 571 O O . GLU A 1 74 ? 4.797 -9.434 -7.737 1.00 93.94 74 GLU A O 1
ATOM 576 N N . LEU A 1 75 ? 4.298 -8.698 -5.677 1.00 93.06 75 LEU A N 1
ATOM 577 C CA . LEU A 1 75 ? 5.551 -7.958 -5.517 1.00 93.06 75 LEU A CA 1
ATOM 578 C C . LEU A 1 75 ? 6.746 -8.909 -5.458 1.00 93.06 75 LEU A C 1
ATOM 580 O O . LEU A 1 75 ? 7.753 -8.653 -6.125 1.00 93.06 75 LEU A O 1
ATOM 584 N N . ILE A 1 76 ? 6.617 -10.033 -4.746 1.00 90.12 76 ILE A N 1
ATOM 585 C CA . ILE A 1 76 ? 7.638 -11.088 -4.700 1.00 90.12 76 ILE A CA 1
ATOM 586 C C . ILE A 1 76 ? 7.900 -11.634 -6.104 1.00 90.12 76 ILE A C 1
ATOM 588 O O . ILE A 1 76 ? 9.056 -11.679 -6.532 1.00 90.12 76 ILE A O 1
ATOM 592 N N . ALA A 1 77 ? 6.846 -11.999 -6.839 1.00 92.12 77 ALA A N 1
ATOM 593 C CA . ALA A 1 77 ? 6.958 -12.546 -8.191 1.00 92.12 77 ALA A CA 1
ATOM 594 C C . ALA A 1 77 ? 7.631 -11.571 -9.173 1.00 92.12 77 ALA A C 1
ATOM 596 O O . ALA A 1 77 ? 8.317 -11.994 -10.103 1.00 92.12 77 ALA A O 1
ATOM 597 N N . ARG A 1 78 ? 7.467 -10.261 -8.954 1.00 92.56 78 ARG A N 1
ATOM 598 C CA . ARG A 1 78 ? 8.069 -9.189 -9.765 1.00 92.56 78 ARG A CA 1
ATOM 599 C C . ARG A 1 78 ? 9.417 -8.695 -9.229 1.00 92.56 78 ARG A C 1
ATOM 601 O O . ARG A 1 78 ? 9.979 -7.760 -9.793 1.00 92.56 78 ARG A O 1
ATOM 608 N N . HIS A 1 79 ? 9.933 -9.282 -8.147 1.00 92.31 79 HIS A N 1
ATOM 609 C CA . HIS A 1 79 ? 11.129 -8.822 -7.428 1.00 92.31 79 HIS A CA 1
ATOM 610 C C . HIS A 1 79 ? 11.068 -7.351 -6.966 1.00 92.31 79 HIS A C 1
ATOM 612 O O . HIS A 1 79 ? 12.097 -6.687 -6.798 1.00 92.31 79 HIS A O 1
ATOM 618 N N . LEU A 1 80 ? 9.867 -6.836 -6.712 1.00 92.69 80 LEU A N 1
ATOM 619 C CA . LEU A 1 80 ? 9.632 -5.480 -6.230 1.00 92.69 80 LEU A CA 1
ATOM 620 C C . LEU A 1 80 ? 9.627 -5.453 -4.700 1.00 92.69 80 LEU A C 1
ATOM 622 O O . LEU A 1 80 ? 9.132 -6.360 -4.041 1.00 92.69 80 LEU A O 1
ATOM 626 N N . SER A 1 81 ? 10.199 -4.398 -4.120 1.00 90.56 81 SER A N 1
ATOM 627 C CA . SER A 1 81 ? 10.170 -4.178 -2.673 1.00 90.56 81 SER A CA 1
ATOM 628 C C . SER A 1 81 ? 9.999 -2.689 -2.381 1.00 90.56 81 SER A C 1
ATOM 630 O O . SER A 1 81 ? 10.931 -1.929 -2.655 1.00 90.56 81 SER A O 1
ATOM 632 N N . PRO A 1 82 ? 8.872 -2.261 -1.789 1.00 92.69 82 PRO A N 1
ATOM 633 C CA . PRO A 1 82 ? 8.640 -0.878 -1.374 1.00 92.69 82 PRO A CA 1
ATOM 634 C C . PRO A 1 82 ? 9.386 -0.566 -0.062 1.00 92.69 82 PRO A C 1
ATOM 636 O O . PRO A 1 82 ? 8.795 -0.334 0.995 1.00 92.69 82 PRO A O 1
ATOM 639 N N . GLY A 1 83 ? 10.720 -0.641 -0.118 1.00 90.88 83 GLY A N 1
ATOM 640 C CA . GLY A 1 83 ? 11.602 -0.458 1.036 1.00 90.88 83 GLY A CA 1
ATOM 641 C C . GLY A 1 83 ? 11.564 0.960 1.603 1.00 90.88 83 GLY A C 1
ATOM 642 O O . GLY A 1 83 ? 11.520 1.121 2.818 1.00 90.88 83 GLY A O 1
ATOM 643 N N . GLY A 1 84 ? 11.484 1.981 0.746 1.00 91.69 84 GLY A N 1
ATOM 644 C CA . GLY A 1 84 ? 11.396 3.370 1.195 1.00 91.69 84 GLY A CA 1
ATOM 645 C C . GLY A 1 84 ? 10.090 3.636 1.942 1.00 91.69 84 GLY A C 1
ATOM 646 O O . GLY A 1 84 ? 10.086 4.300 2.976 1.00 91.69 84 GLY A O 1
ATOM 647 N N . SER A 1 85 ? 8.983 3.051 1.483 1.00 94.12 85 SER A N 1
ATOM 648 C CA . SER A 1 85 ? 7.697 3.112 2.188 1.00 94.12 85 SER A CA 1
ATOM 649 C C . SER A 1 85 ? 7.740 2.382 3.538 1.00 94.12 85 SER A C 1
ATOM 651 O O . SER A 1 85 ? 7.188 2.879 4.522 1.00 94.12 85 SER A O 1
ATOM 653 N N . ALA A 1 86 ? 8.433 1.242 3.625 1.00 90.56 86 ALA A N 1
ATOM 654 C CA . ALA A 1 86 ? 8.636 0.531 4.890 1.00 90.56 86 ALA A CA 1
ATOM 655 C C . ALA A 1 86 ? 9.498 1.336 5.884 1.00 90.56 86 ALA A C 1
ATOM 657 O O . ALA A 1 86 ? 9.180 1.384 7.074 1.00 90.56 86 ALA A O 1
ATOM 658 N N . ASP A 1 87 ? 10.533 2.028 5.408 1.00 88.94 87 ASP A N 1
ATOM 659 C CA . ASP A 1 87 ? 11.368 2.896 6.244 1.00 88.94 87 ASP A CA 1
ATOM 660 C C . ASP A 1 87 ? 10.569 4.094 6.785 1.00 88.94 87 ASP A C 1
ATOM 662 O O . ASP A 1 87 ? 10.646 4.411 7.976 1.00 88.94 87 ASP A O 1
ATOM 666 N N . LEU A 1 88 ? 9.725 4.720 5.956 1.00 90.69 88 LEU A N 1
ATOM 667 C CA . LEU A 1 88 ? 8.821 5.795 6.392 1.00 90.69 88 LEU A CA 1
ATOM 668 C C . LEU A 1 88 ? 7.825 5.320 7.461 1.00 90.69 88 LEU A C 1
ATOM 670 O O . LEU A 1 88 ? 7.549 6.046 8.427 1.00 90.69 88 LEU A O 1
ATOM 674 N N . LEU A 1 89 ? 7.312 4.094 7.327 1.00 90.00 89 LEU A N 1
ATOM 675 C CA . LEU A 1 89 ? 6.473 3.467 8.348 1.00 90.00 89 LEU A CA 1
ATOM 676 C C . LEU A 1 89 ? 7.255 3.268 9.653 1.00 90.00 89 LEU A C 1
ATOM 678 O O . LEU A 1 89 ? 6.763 3.624 10.728 1.00 90.00 89 LEU A O 1
ATOM 682 N N . ALA A 1 90 ? 8.478 2.739 9.567 1.00 86.38 90 ALA A N 1
ATOM 683 C CA . ALA A 1 90 ? 9.329 2.490 10.724 1.00 86.38 90 ALA A CA 1
ATOM 684 C C . ALA A 1 90 ? 9.652 3.785 11.479 1.00 86.38 90 ALA A C 1
ATOM 686 O O . ALA A 1 90 ? 9.505 3.826 12.701 1.00 86.38 90 ALA A O 1
ATOM 687 N N . VAL A 1 91 ? 10.004 4.866 10.776 1.00 83.50 91 VAL A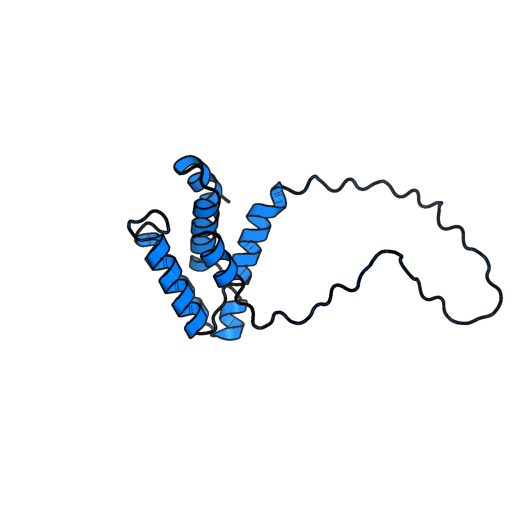 N 1
ATOM 688 C CA . VAL A 1 91 ? 10.222 6.185 11.394 1.00 83.50 91 VAL A CA 1
ATOM 689 C C . VAL A 1 91 ? 8.945 6.673 12.074 1.00 83.50 91 VAL A C 1
ATOM 691 O O . VAL A 1 91 ? 8.982 7.091 13.228 1.00 83.50 91 VAL A O 1
ATOM 694 N N . THR A 1 92 ? 7.796 6.556 11.410 1.00 75.75 92 THR A N 1
ATOM 695 C CA . THR A 1 92 ? 6.505 6.986 11.966 1.00 75.75 92 THR A CA 1
ATOM 696 C C . THR A 1 92 ? 6.142 6.250 13.259 1.00 75.75 92 THR A C 1
ATOM 698 O O . THR A 1 92 ? 5.643 6.864 14.203 1.00 75.75 92 THR A O 1
ATOM 701 N N . TRP A 1 93 ? 6.364 4.937 13.311 1.00 76.31 93 TRP A N 1
ATOM 702 C CA . TRP A 1 93 ? 5.976 4.098 14.446 1.00 76.31 93 TRP A CA 1
ATOM 703 C C . TRP A 1 93 ? 7.011 4.097 15.573 1.00 76.31 93 TRP A C 1
ATOM 705 O O . TRP A 1 93 ? 6.656 4.102 16.755 1.00 76.31 93 TRP A O 1
ATOM 715 N N . PHE A 1 94 ? 8.297 4.076 15.232 1.00 67.12 94 PHE A N 1
ATOM 716 C CA . PHE A 1 94 ? 9.372 3.888 16.200 1.00 67.12 94 PHE A CA 1
ATOM 717 C C . PHE A 1 94 ? 9.854 5.205 16.815 1.00 67.12 94 PHE A C 1
ATOM 719 O O . PHE A 1 94 ? 10.174 5.239 18.002 1.00 67.12 94 PHE A O 1
ATOM 726 N N . TYR A 1 95 ? 9.852 6.308 16.059 1.00 58.91 95 TYR A N 1
ATOM 727 C CA . TYR A 1 95 ? 10.320 7.606 16.552 1.00 58.91 95 TYR A CA 1
ATOM 728 C C . TYR A 1 95 ? 9.605 8.112 17.822 1.00 58.91 95 TYR A C 1
ATOM 730 O O . TYR A 1 95 ? 10.306 8.510 18.752 1.00 58.91 95 TYR A O 1
ATOM 738 N N . PRO A 1 96 ? 8.262 8.037 17.968 1.00 58.62 96 PRO A N 1
ATOM 739 C CA . PRO A 1 96 ? 7.604 8.496 19.198 1.00 58.62 96 PRO A CA 1
ATOM 740 C C . PRO A 1 96 ? 7.917 7.635 20.434 1.00 58.62 96 PRO A C 1
ATOM 742 O O . PRO A 1 96 ? 7.572 8.020 21.548 1.00 58.62 96 PRO A O 1
ATOM 745 N N . ARG A 1 97 ? 8.561 6.472 20.265 1.00 59.03 97 ARG A N 1
ATOM 746 C CA . ARG A 1 97 ? 8.938 5.565 21.360 1.00 59.03 97 ARG A CA 1
ATOM 747 C C . ARG A 1 97 ? 10.367 5.768 21.846 1.00 59.03 97 ARG A C 1
ATOM 749 O O . ARG A 1 97 ? 10.751 5.144 22.834 1.00 59.03 97 ARG A O 1
ATOM 756 N N . PHE A 1 98 ? 11.150 6.625 21.190 1.00 48.06 98 PHE A N 1
ATOM 757 C CA . PHE A 1 98 ? 12.469 6.978 21.689 1.00 48.06 98 PHE A CA 1
ATOM 758 C C . PHE A 1 98 ? 12.318 8.026 22.799 1.00 48.06 98 PHE A C 1
ATOM 760 O O . PHE A 1 98 ? 11.875 9.143 22.520 1.00 48.06 98 PHE A O 1
ATOM 767 N N . PRO A 1 99 ? 12.680 7.718 24.061 1.00 53.97 99 PRO A N 1
ATOM 768 C CA . PRO A 1 99 ? 12.844 8.774 25.046 1.00 53.97 99 PRO A CA 1
ATOM 769 C C . PRO A 1 99 ? 13.887 9.758 24.497 1.00 53.97 99 PRO A C 1
ATOM 771 O O . PRO A 1 99 ? 14.868 9.309 23.890 1.00 53.97 99 PRO A O 1
ATOM 774 N N . PRO A 1 100 ? 13.702 11.081 24.672 1.00 53.12 100 PRO A N 1
ATOM 775 C CA . PRO A 1 100 ? 14.678 12.052 24.200 1.00 53.12 100 PRO A CA 1
ATOM 776 C C . PRO A 1 100 ? 16.046 11.635 24.728 1.00 53.12 100 PRO A C 1
ATOM 778 O O . PRO A 1 100 ? 16.191 11.377 25.928 1.00 53.12 100 PRO A O 1
ATOM 781 N N . ALA A 1 101 ? 17.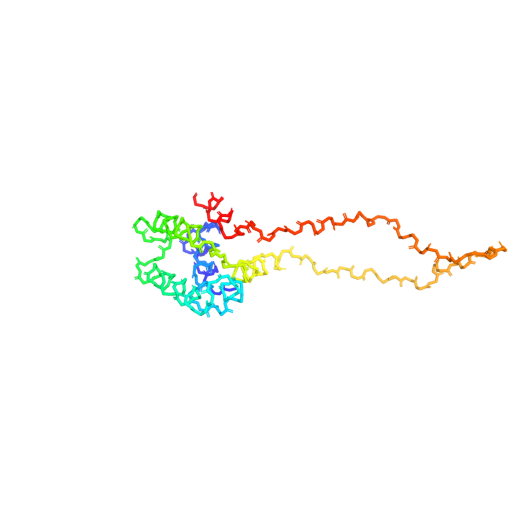022 11.505 23.825 1.00 58.34 101 ALA A N 1
ATOM 782 C CA . ALA A 1 101 ? 18.372 11.128 24.195 1.00 58.34 101 ALA A CA 1
ATOM 783 C C . ALA A 1 101 ? 18.824 12.069 25.316 1.00 58.34 101 ALA A C 1
ATOM 785 O O . ALA A 1 101 ? 18.985 13.275 25.110 1.00 58.34 101 ALA A O 1
ATOM 786 N N . ARG A 1 102 ? 18.988 11.532 26.532 1.00 50.16 102 ARG A N 1
ATOM 787 C CA . ARG A 1 102 ? 19.678 12.260 27.589 1.00 50.16 102 ARG A CA 1
ATOM 788 C C . ARG A 1 102 ? 21.116 12.354 27.125 1.00 50.16 102 ARG A C 1
ATOM 790 O O . ARG A 1 102 ? 21.894 11.423 27.307 1.00 50.16 102 ARG A O 1
ATOM 797 N N . PHE A 1 103 ? 21.457 13.480 26.512 1.00 49.41 103 PHE A N 1
ATOM 798 C CA . PHE A 1 103 ? 22.840 13.894 26.392 1.00 49.41 103 PHE A CA 1
ATOM 799 C C . PHE A 1 103 ? 23.360 14.081 27.817 1.00 49.41 103 PHE A C 1
ATOM 801 O O . PHE A 1 103 ? 23.226 15.147 28.422 1.00 49.41 103 PHE A O 1
ATOM 808 N N . SER A 1 104 ? 23.910 13.010 28.390 1.00 58.94 104 SER A N 1
ATOM 809 C CA . SER A 1 104 ? 24.808 13.122 29.526 1.00 58.94 104 SER A CA 1
ATOM 810 C C . SER A 1 104 ? 25.896 14.084 29.086 1.00 58.94 104 SER A C 1
ATOM 812 O O . SER A 1 104 ? 26.608 13.816 28.119 1.00 58.94 104 SER A O 1
ATOM 814 N N . ARG A 1 105 ? 25.978 15.243 29.742 1.00 44.34 105 ARG A N 1
ATOM 815 C CA . ARG A 1 105 ? 27.064 16.194 29.519 1.00 44.34 105 ARG A CA 1
ATOM 816 C C . ARG A 1 105 ? 28.364 15.440 29.803 1.00 44.34 105 ARG A C 1
ATOM 818 O O . ARG A 1 105 ? 28.696 15.223 30.966 1.00 44.34 105 ARG A O 1
ATOM 825 N N . CYS A 1 106 ? 29.071 14.989 28.769 1.00 45.50 106 CYS A N 1
ATOM 826 C CA . CYS A 1 106 ? 30.423 14.486 28.943 1.00 45.50 106 CYS A CA 1
ATOM 827 C C . CYS A 1 106 ? 31.252 15.645 29.490 1.00 45.50 106 CYS A C 1
ATOM 829 O O . CYS A 1 106 ? 31.393 16.677 28.838 1.00 45.50 106 CYS A O 1
ATOM 831 N N . ASN A 1 107 ? 31.762 15.488 30.710 1.00 46.56 107 ASN A N 1
ATOM 832 C CA . ASN A 1 107 ? 32.756 16.395 31.254 1.00 46.56 107 ASN A CA 1
ATOM 833 C C . ASN A 1 107 ? 34.040 16.218 30.416 1.00 46.56 107 ASN A C 1
ATOM 835 O O . ASN A 1 107 ? 34.597 15.118 30.420 1.00 46.56 107 ASN A O 1
ATOM 839 N N . PRO A 1 108 ? 34.516 17.243 29.686 1.00 48.34 108 PRO A N 1
ATOM 840 C CA . PRO A 1 108 ? 35.645 17.110 28.761 1.00 48.34 108 PRO A CA 1
ATOM 841 C C . PRO A 1 108 ? 36.998 16.838 29.448 1.00 48.34 108 PRO A C 1
ATOM 843 O O . PRO A 1 108 ? 38.007 16.682 28.769 1.00 48.34 108 PRO A O 1
ATOM 846 N N . LEU A 1 109 ? 37.050 16.735 30.780 1.00 46.75 109 LEU A N 1
ATOM 847 C CA . LEU A 1 109 ? 38.295 16.588 31.541 1.00 46.75 109 LEU A CA 1
ATOM 848 C C . LEU A 1 109 ? 38.772 15.143 31.786 1.00 46.75 109 LEU A C 1
ATOM 850 O O . LEU A 1 109 ? 39.716 14.948 32.549 1.00 46.75 109 LEU A O 1
ATOM 854 N N . GLN A 1 110 ? 38.176 14.118 31.165 1.00 50.66 110 GLN A N 1
ATOM 855 C CA . GLN A 1 110 ? 38.625 12.726 31.367 1.00 50.66 110 GLN A CA 1
ATOM 856 C C . GLN A 1 110 ? 39.622 12.197 30.326 1.00 50.66 110 GLN A C 1
ATOM 858 O O . GLN A 1 110 ? 40.134 11.089 30.490 1.00 50.66 110 GLN A O 1
ATOM 863 N N . TYR A 1 111 ? 40.003 12.987 29.320 1.00 44.38 111 TYR A N 1
ATOM 864 C CA . TYR A 1 111 ? 41.097 12.627 28.410 1.00 44.38 111 TYR A CA 1
ATOM 865 C C . TYR A 1 111 ? 42.455 12.881 29.076 1.00 44.38 111 TYR A C 1
ATOM 867 O O . TYR A 1 111 ? 43.204 13.786 28.712 1.00 44.38 111 TYR A O 1
ATOM 875 N N . ARG A 1 112 ? 42.786 12.087 30.098 1.00 41.91 112 ARG A N 1
ATOM 876 C CA . ARG A 1 112 ? 44.142 12.051 30.646 1.00 41.91 112 ARG A CA 1
ATOM 877 C C . ARG A 1 112 ? 45.021 11.284 29.660 1.00 41.91 112 ARG A C 1
ATOM 879 O O . ARG A 1 112 ? 45.043 10.056 29.676 1.00 41.91 112 ARG A O 1
ATOM 886 N N . LEU A 1 113 ? 45.725 12.020 28.800 1.00 39.62 113 LEU A N 1
ATOM 887 C CA . LEU A 1 113 ? 46.794 11.492 27.953 1.00 39.62 113 LEU A CA 1
ATOM 888 C C . LEU A 1 113 ? 47.791 10.736 28.843 1.00 39.62 113 LEU A C 1
ATOM 890 O O . LEU A 1 113 ? 48.443 11.330 29.702 1.00 39.62 113 LEU A O 1
ATOM 894 N N . ARG A 1 114 ? 47.885 9.415 28.674 1.00 40.38 114 ARG A N 1
ATOM 895 C CA . ARG A 1 114 ? 49.018 8.654 29.204 1.00 40.38 114 ARG A CA 1
ATOM 896 C C . ARG A 1 114 ? 50.201 8.899 28.267 1.00 40.38 114 ARG A C 1
ATOM 898 O O . ARG A 1 114 ? 50.030 8.702 27.065 1.00 40.38 114 ARG A O 1
ATOM 905 N N . PRO A 1 115 ? 51.379 9.309 28.760 1.00 37.16 115 PRO A N 1
ATOM 906 C CA . PRO A 1 115 ? 52.552 9.343 27.909 1.00 37.16 115 PRO A CA 1
ATOM 907 C C . PRO A 1 115 ? 52.971 7.894 27.649 1.00 37.16 115 PRO A C 1
ATOM 909 O O . PRO A 1 115 ? 53.187 7.134 28.593 1.00 37.16 115 PRO A O 1
ATOM 912 N N . HIS A 1 116 ? 53.063 7.511 26.380 1.00 37.66 116 HIS A N 1
ATOM 913 C CA . HIS A 1 116 ? 53.753 6.294 25.977 1.00 37.66 116 HIS A CA 1
ATOM 914 C C . HIS A 1 116 ? 54.960 6.692 25.135 1.00 37.66 116 HIS A C 1
ATOM 916 O O . HIS A 1 116 ? 54.842 7.348 24.102 1.00 37.66 116 HIS A O 1
ATOM 922 N N . SER A 1 117 ? 56.130 6.327 25.642 1.00 45.00 117 SER A N 1
ATOM 923 C CA . SER A 1 117 ? 57.380 6.255 24.904 1.00 45.00 117 SER A CA 1
ATOM 924 C C . SER A 1 117 ? 57.306 5.144 23.852 1.00 45.00 117 SER A C 1
ATOM 926 O O . SER A 1 117 ? 56.657 4.120 24.080 1.00 45.00 117 SER A O 1
ATOM 928 N N . THR A 1 118 ? 58.065 5.348 22.771 1.00 41.19 118 THR A N 1
ATOM 929 C CA . THR A 1 118 ? 58.307 4.490 21.592 1.00 41.19 118 THR A CA 1
ATOM 930 C C . THR A 1 118 ? 57.166 4.402 20.575 1.00 41.19 118 THR A C 1
ATOM 932 O O . THR A 1 118 ? 56.040 4.038 20.889 1.00 41.19 118 THR A O 1
ATOM 935 N N . GLY A 1 119 ? 57.492 4.832 19.352 1.00 47.31 119 GLY A N 1
ATOM 936 C CA . GLY A 1 119 ? 56.557 5.113 18.276 1.00 47.31 119 GLY A CA 1
ATOM 937 C C . GLY A 1 119 ? 56.083 3.877 17.527 1.00 47.31 119 GLY A C 1
ATOM 938 O O . GLY A 1 119 ? 56.890 3.088 17.064 1.00 47.31 119 GLY A O 1
ATOM 939 N N . GLU A 1 120 ? 54.766 3.800 17.386 1.00 43.22 120 GLU A N 1
ATOM 940 C CA . GLU A 1 120 ? 53.994 3.239 16.278 1.00 43.22 120 GLU A CA 1
ATOM 941 C C . GLU A 1 120 ? 52.546 3.736 16.477 1.00 43.22 120 GLU A C 1
ATOM 943 O O . GLU A 1 120 ? 52.113 3.979 17.605 1.00 43.22 120 GLU A O 1
ATOM 948 N N . GLY A 1 121 ? 51.842 4.036 15.383 1.00 40.97 121 GLY A N 1
ATOM 949 C CA . GLY A 1 121 ? 50.602 4.823 15.379 1.00 40.97 121 GLY A CA 1
ATOM 950 C C . GLY A 1 121 ? 49.501 4.305 16.316 1.00 40.97 121 GLY A C 1
ATOM 951 O O . GLY A 1 121 ? 49.209 3.114 16.370 1.00 40.97 121 GLY A O 1
ATOM 952 N N . ALA A 1 122 ? 48.851 5.221 17.038 1.00 36.66 122 ALA A N 1
ATOM 953 C CA . ALA A 1 122 ? 47.770 4.891 17.959 1.00 36.66 122 ALA A CA 1
ATOM 954 C C . ALA A 1 122 ? 46.485 4.505 17.204 1.00 36.66 122 ALA A C 1
ATOM 956 O O . ALA A 1 122 ? 45.822 5.351 16.604 1.00 36.66 122 ALA A O 1
ATOM 957 N N . ILE A 1 123 ? 46.095 3.231 17.288 1.00 39.53 123 ILE A N 1
ATOM 958 C CA . ILE A 1 123 ? 44.731 2.783 16.992 1.00 39.53 123 ILE A CA 1
ATOM 959 C C . ILE A 1 123 ? 43.849 3.161 18.185 1.00 39.53 123 ILE A C 1
ATOM 961 O O . ILE A 1 123 ? 44.039 2.665 19.297 1.00 39.53 123 ILE A O 1
ATOM 965 N N . ILE A 1 124 ? 42.862 4.028 17.961 1.00 42.97 124 ILE A N 1
ATOM 966 C CA . ILE A 1 124 ? 41.819 4.313 18.949 1.00 42.97 124 ILE A CA 1
ATOM 967 C C . ILE A 1 124 ? 40.881 3.099 18.979 1.00 42.97 124 ILE A C 1
ATOM 969 O O . ILE A 1 124 ? 39.933 3.013 18.204 1.00 42.97 124 ILE A O 1
ATOM 973 N N . SER A 1 125 ? 41.158 2.130 19.851 1.00 36.66 125 SER A N 1
ATOM 974 C CA . SER A 1 125 ? 40.190 1.075 20.162 1.00 36.66 125 SER A CA 1
ATOM 975 C C . SER A 1 125 ? 39.107 1.646 21.073 1.00 36.66 125 SER A C 1
ATOM 977 O O . SER A 1 125 ? 39.346 1.891 22.255 1.00 36.66 125 SER A O 1
ATOM 979 N N . LEU A 1 126 ? 37.912 1.864 20.523 1.00 41.09 126 LEU A N 1
ATOM 980 C CA . LEU A 1 126 ? 36.704 2.112 21.309 1.00 41.09 126 LEU A CA 1
ATOM 981 C C . LEU A 1 126 ? 36.169 0.764 21.832 1.00 41.09 126 LEU A C 1
ATOM 983 O O . LEU A 1 126 ? 35.856 -0.111 21.021 1.00 41.09 126 LEU A O 1
ATOM 987 N N . PRO A 1 127 ? 36.041 0.556 23.155 1.00 32.97 127 PRO A N 1
ATOM 988 C CA . PRO A 1 127 ? 35.440 -0.658 23.689 1.00 32.97 127 PRO A CA 1
ATOM 989 C C . PRO A 1 127 ? 33.918 -0.595 23.511 1.00 32.97 127 PRO A C 1
ATOM 991 O O . PRO A 1 127 ? 33.273 0.335 23.988 1.00 32.97 127 PRO A O 1
ATOM 994 N N . GLY A 1 128 ? 33.342 -1.594 22.837 1.00 42.75 128 GLY A N 1
ATOM 995 C CA . GLY A 1 128 ? 31.887 -1.794 22.776 1.00 42.75 128 GLY A CA 1
ATOM 996 C C . GLY A 1 128 ? 31.229 -1.642 21.403 1.00 42.75 128 GLY A C 1
ATOM 997 O O . GLY A 1 128 ? 30.025 -1.858 21.294 1.00 42.75 128 GLY A O 1
ATOM 998 N N . CYS A 1 129 ? 31.974 -1.340 20.340 1.00 35.78 129 CYS A N 1
ATOM 999 C CA . CYS A 1 129 ? 31.434 -1.395 18.983 1.00 35.78 129 CYS A CA 1
ATOM 1000 C C . CYS A 1 129 ? 31.673 -2.789 18.400 1.00 35.78 129 CYS A C 1
ATOM 1002 O O . CYS A 1 129 ? 32.727 -3.065 17.831 1.00 35.78 129 CYS A O 1
ATOM 1004 N N . HIS A 1 130 ? 30.686 -3.676 18.537 1.00 34.75 130 HIS A N 1
ATOM 1005 C CA . HIS A 1 130 ? 30.619 -4.822 17.637 1.00 34.75 130 HIS A CA 1
ATOM 1006 C C . HIS A 1 130 ? 30.508 -4.290 16.201 1.00 34.75 130 HIS A C 1
ATOM 1008 O O . HIS A 1 130 ? 29.699 -3.387 15.964 1.00 34.75 130 HIS A O 1
ATOM 1014 N N . PRO A 1 131 ? 31.287 -4.818 15.241 1.00 34.28 131 PRO A N 1
ATOM 1015 C CA . PRO A 1 131 ? 31.041 -4.531 13.841 1.00 34.28 131 PRO A CA 1
ATOM 1016 C C . PRO A 1 131 ? 29.625 -5.013 13.528 1.00 34.28 131 PRO A C 1
ATOM 1018 O O . PRO A 1 131 ? 29.332 -6.208 13.582 1.00 34.28 131 PRO A O 1
ATOM 1021 N N . VAL A 1 132 ? 28.718 -4.072 13.261 1.00 42.44 132 VAL A N 1
ATOM 1022 C CA . VAL A 1 132 ? 27.435 -4.406 12.654 1.00 42.44 132 VAL A CA 1
ATOM 1023 C C . VAL A 1 132 ? 27.796 -4.909 11.272 1.00 42.44 132 VAL A C 1
ATOM 1025 O O . VAL A 1 132 ? 28.231 -4.138 10.420 1.00 42.44 132 VAL A O 1
ATOM 1028 N N . ASN A 1 133 ? 27.693 -6.221 11.090 1.00 29.03 133 ASN A N 1
ATOM 1029 C CA . ASN A 1 133 ? 27.862 -6.848 9.798 1.00 29.03 133 ASN A CA 1
ATOM 1030 C C . ASN A 1 133 ? 26.780 -6.264 8.877 1.00 29.03 133 ASN A C 1
ATOM 1032 O O . ASN A 1 133 ? 25.620 -6.677 8.924 1.00 29.03 133 ASN A O 1
ATOM 1036 N N . THR A 1 134 ? 27.128 -5.253 8.079 1.00 42.66 134 THR A N 1
ATOM 1037 C CA . THR A 1 134 ? 26.303 -4.772 6.967 1.00 42.66 134 THR A CA 1
ATOM 1038 C C . THR A 1 134 ? 26.445 -5.763 5.824 1.00 42.66 134 THR A C 1
ATOM 1040 O O . THR A 1 134 ? 26.871 -5.426 4.721 1.00 42.66 134 THR A O 1
ATOM 1043 N N . GLU A 1 135 ? 26.119 -7.021 6.103 1.00 35.44 135 GLU A N 1
ATOM 1044 C CA . GLU A 1 135 ? 25.951 -8.039 5.088 1.00 35.44 135 GLU A CA 1
ATOM 1045 C C . GLU A 1 135 ? 24.647 -7.709 4.373 1.00 35.44 135 GLU A C 1
ATOM 1047 O O . GLU A 1 135 ? 23.549 -8.092 4.775 1.00 35.44 135 GLU A O 1
ATOM 1052 N N . SER A 1 136 ? 24.794 -6.815 3.398 1.00 39.56 136 SER A N 1
ATOM 1053 C CA . SER A 1 136 ? 24.044 -6.714 2.158 1.00 39.56 136 SER A CA 1
ATOM 1054 C C . SER A 1 136 ? 22.748 -7.539 2.143 1.00 39.56 136 SER A C 1
ATOM 1056 O O . SER A 1 136 ? 22.639 -8.559 1.466 1.00 39.56 136 SER A O 1
ATOM 1058 N N . ARG A 1 137 ? 21.711 -7.060 2.848 1.00 42.50 137 ARG A N 1
ATOM 1059 C CA . ARG A 1 137 ? 20.321 -7.542 2.726 1.00 42.50 137 ARG A CA 1
ATOM 1060 C C . ARG A 1 137 ? 19.699 -7.104 1.394 1.00 42.50 137 ARG A C 1
ATOM 1062 O O . ARG A 1 137 ? 18.519 -6.775 1.330 1.00 42.50 137 ARG A O 1
ATOM 1069 N N . HIS A 1 138 ? 20.473 -7.111 0.313 1.00 45.53 138 HIS A N 1
ATOM 1070 C CA . HIS A 1 138 ? 20.055 -6.622 -0.999 1.00 45.53 138 HIS A CA 1
ATOM 1071 C C . HIS A 1 138 ? 18.962 -7.475 -1.655 1.00 45.53 138 HIS A C 1
ATOM 1073 O O . HIS A 1 138 ? 18.481 -7.102 -2.719 1.00 45.53 138 HIS A O 1
ATOM 1079 N N . ASN A 1 139 ? 18.505 -8.560 -1.016 1.00 40.66 139 ASN A N 1
ATOM 1080 C CA . ASN A 1 139 ? 17.421 -9.390 -1.536 1.00 40.66 139 ASN A CA 1
ATOM 1081 C C . ASN A 1 139 ? 16.317 -9.748 -0.528 1.00 40.66 139 ASN A C 1
ATOM 1083 O O . ASN A 1 139 ? 15.475 -10.592 -0.820 1.00 40.66 139 ASN A O 1
ATOM 1087 N N . ARG A 1 140 ? 16.289 -9.128 0.659 1.00 47.81 140 ARG A N 1
ATOM 1088 C CA . ARG A 1 140 ? 15.207 -9.371 1.621 1.00 47.81 140 ARG A CA 1
ATOM 1089 C C . ARG A 1 140 ? 14.117 -8.327 1.391 1.00 47.81 140 ARG A C 1
ATOM 1091 O O . ARG A 1 140 ? 14.345 -7.148 1.640 1.00 47.81 140 ARG A O 1
ATOM 1098 N N . ILE A 1 141 ? 12.977 -8.747 0.847 1.00 54.66 141 ILE A N 1
ATOM 1099 C CA . ILE A 1 141 ? 11.820 -7.875 0.615 1.00 54.66 141 ILE A CA 1
ATOM 1100 C C . ILE A 1 141 ? 11.270 -7.495 1.995 1.00 54.66 141 ILE A C 1
ATOM 1102 O O . ILE A 1 141 ? 10.547 -8.260 2.626 1.00 54.66 141 ILE A O 1
ATOM 1106 N N . VAL A 1 142 ? 11.692 -6.336 2.510 1.00 58.44 142 VAL A N 1
ATOM 1107 C CA . VAL A 1 142 ? 11.335 -5.841 3.856 1.00 58.44 142 VAL A CA 1
ATOM 1108 C C . VAL A 1 142 ? 9.813 -5.722 4.010 1.00 58.44 142 VAL A C 1
ATOM 1110 O O . VAL A 1 142 ? 9.285 -5.909 5.100 1.00 58.44 142 VAL A O 1
ATOM 1113 N N . PHE A 1 143 ? 9.113 -5.484 2.900 1.00 57.59 143 PHE A N 1
ATOM 1114 C CA . PHE A 1 143 ? 7.658 -5.428 2.816 1.00 57.59 143 PHE A CA 1
ATOM 1115 C C . PHE A 1 143 ? 6.966 -6.764 3.147 1.00 57.59 143 PHE A C 1
ATOM 1117 O O . PHE A 1 143 ? 6.098 -6.792 4.018 1.00 57.59 143 PHE A O 1
ATOM 1124 N N . THR A 1 144 ? 7.408 -7.873 2.550 1.00 58.16 144 THR A N 1
ATOM 1125 C CA . THR A 1 144 ? 6.848 -9.221 2.755 1.00 58.16 144 THR A CA 1
ATOM 1126 C C . THR A 1 144 ? 6.935 -9.675 4.206 1.00 58.16 144 THR A C 1
ATOM 1128 O O . THR A 1 144 ? 5.983 -10.223 4.760 1.00 58.1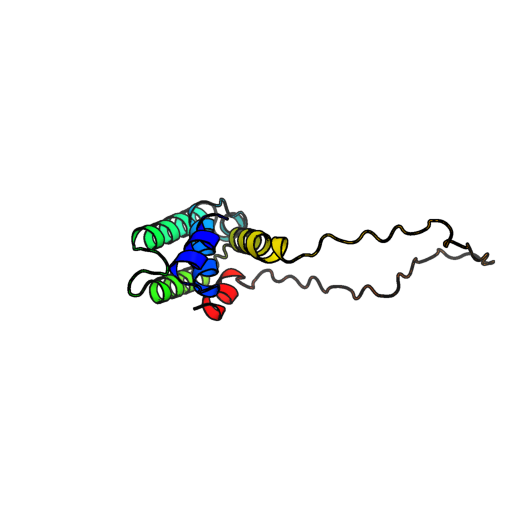6 144 THR A O 1
ATOM 1131 N N . ASP A 1 145 ? 8.060 -9.391 4.867 1.00 66.38 145 ASP A N 1
ATOM 1132 C CA . ASP A 1 145 ? 8.246 -9.729 6.281 1.00 66.38 145 ASP A CA 1
ATOM 1133 C C . ASP A 1 145 ? 7.299 -8.940 7.204 1.00 66.38 145 ASP A C 1
ATOM 1135 O O . ASP A 1 145 ? 6.946 -9.428 8.278 1.00 66.38 145 ASP A O 1
ATOM 1139 N N . ILE A 1 146 ? 6.891 -7.727 6.812 1.00 67.50 146 ILE A N 1
ATOM 1140 C CA . ILE A 1 146 ? 5.942 -6.904 7.571 1.00 67.50 146 ILE A CA 1
ATOM 1141 C C . ILE A 1 146 ? 4.519 -7.405 7.336 1.00 67.50 146 ILE A C 1
ATOM 1143 O O . ILE A 1 146 ? 3.818 -7.680 8.308 1.00 67.50 146 ILE A O 1
ATOM 1147 N N . VAL A 1 147 ? 4.107 -7.570 6.074 1.00 67.44 147 VAL A N 1
ATOM 1148 C CA . VAL A 1 147 ? 2.749 -8.024 5.737 1.00 67.44 147 VAL A CA 1
ATOM 1149 C C . VAL A 1 147 ? 2.470 -9.377 6.381 1.00 67.44 147 VAL A C 1
ATOM 1151 O O . VAL A 1 147 ? 1.550 -9.487 7.186 1.00 67.44 147 VAL A O 1
ATOM 1154 N N . ARG A 1 148 ? 3.337 -10.370 6.163 1.00 74.81 148 ARG A N 1
ATOM 1155 C CA . ARG A 1 148 ? 3.138 -11.730 6.689 1.00 74.81 148 ARG A CA 1
ATOM 1156 C C . ARG A 1 148 ? 3.234 -11.845 8.209 1.00 74.81 148 ARG A C 1
ATOM 1158 O O . ARG A 1 148 ? 2.769 -12.831 8.768 1.00 74.81 148 ARG A O 1
ATOM 1165 N N . ARG A 1 149 ? 3.854 -10.880 8.893 1.00 75.81 149 ARG A N 1
ATOM 1166 C CA . ARG A 1 149 ? 3.941 -10.867 10.363 1.00 75.81 149 ARG A CA 1
ATOM 1167 C C . ARG A 1 149 ? 2.759 -10.164 11.023 1.00 75.81 149 ARG A C 1
ATOM 1169 O O . ARG A 1 149 ? 2.495 -10.420 12.195 1.00 75.81 149 ARG A O 1
ATOM 1176 N N . LEU A 1 150 ? 2.110 -9.251 10.306 1.00 68.38 150 LEU A N 1
ATOM 1177 C CA . LEU A 1 150 ? 1.034 -8.419 10.838 1.00 68.38 150 LEU A CA 1
ATOM 1178 C C . LEU A 1 150 ? -0.364 -8.881 10.398 1.00 68.38 150 LEU A C 1
ATOM 1180 O O . LEU A 1 150 ? -1.329 -8.475 11.040 1.00 68.38 150 LEU A O 1
ATOM 1184 N N . SER A 1 151 ? -0.481 -9.697 9.343 1.00 64.81 151 SER A N 1
ATOM 1185 C CA . SER A 1 151 ? -1.752 -10.241 8.832 1.00 64.81 151 SER A CA 1
ATOM 1186 C C . SER A 1 151 ? -2.026 -11.665 9.283 1.00 64.81 151 SER A C 1
ATOM 1188 O O . SER A 1 151 ? -1.126 -12.503 9.047 1.00 64.81 151 SER A O 1
#

Secondary structure (DSSP, 8-state):
-HHHHHHHHHH--HHHHHHHHHHHHHHH---HHHHHHHHHHHHHHHHHHHHHHHHTTGGGSTTHHHHHHHHHHHHHHTT---HHHHHHHHHHHHGGGS---------GGG-------S--------TT---------TT--HHHHHHHHH-

Organism: Klebsiella pneumoniae (NCBI:txid573)

Foldseek 3Di:
DVQLVVCCVVPVANLQSLQLQLLVLLLDPPQVQQCVQPNVVSSVVSNVLSVVLVVCVACPHDCNLVSVLVVVVVCVVSLHASVVSVVVSCCVPCVVVDDPPPPPPPPPPPPPDDDDPDDDDDDPDDPDDDPPPPPCPVRDRSSNVSSVVSD

Sequence (151 aa):
MPVFTRMMEETGDSNLALLQTLLHLMAWNDDTNLVSRGGLAGLNFVQQEAQRLLWQGGVLADGGLEALRQFDDELIARHLSPGGSADLLAVTWFYPRFPPARFSRCNPLQYRLRPHSTGEGAIISLPGCHPVNTESRHNRIVFTDIVRRLS

pLDDT: mean 76.12, std 23.15, range [29.03, 98.62]